Protein AF-A0A060BTM2-F1 (afdb_monomer_lite)

Foldseek 3Di:
DDDDVPDDDDDPVPDPDDFDDDFQDDDPVRVVVCVLQRQLAFPDKDKDWDQDPVQQKIKIKIFTDTDRPDPPGDNWHKDWAQPQQVVFWPDDFDPGWDQDPRGITTIDTGRMTMGIGHHPDDDPDDDDDDPVCVVVVVVVVVVDPPVPDDPDDPPD

Structure (mmCIF, N/CA/C/O backbone):
data_AF-A0A060BTM2-F1
#
_entry.id   AF-A0A060BTM2-F1
#
loop_
_atom_site.group_PDB
_atom_site.id
_atom_site.type_symbol
_atom_site.label_atom_id
_atom_site.label_alt_id
_atom_site.label_comp_id
_atom_site.label_asym_id
_atom_site.label_entity_id
_atom_site.label_seq_id
_atom_site.pdbx_PDB_ins_code
_atom_site.Cartn_x
_atom_site.Cartn_y
_atom_site.Cartn_z
_atom_site.occupancy
_atom_site.B_iso_or_equiv
_atom_site.auth_seq_id
_atom_site.auth_comp_id
_atom_site.auth_asym_id
_atom_site.auth_atom_id
_atom_site.pdbx_PDB_model_num
ATOM 1 N N . ARG A 1 1 ? -5.137 -4.326 39.951 1.00 57.03 1 ARG A N 1
ATOM 2 C CA . ARG A 1 1 ? -3.688 -4.031 40.062 1.00 57.03 1 ARG A CA 1
ATOM 3 C C . ARG A 1 1 ? -3.546 -2.652 39.459 1.00 57.03 1 ARG A C 1
ATOM 5 O O . ARG A 1 1 ? -3.751 -2.551 38.2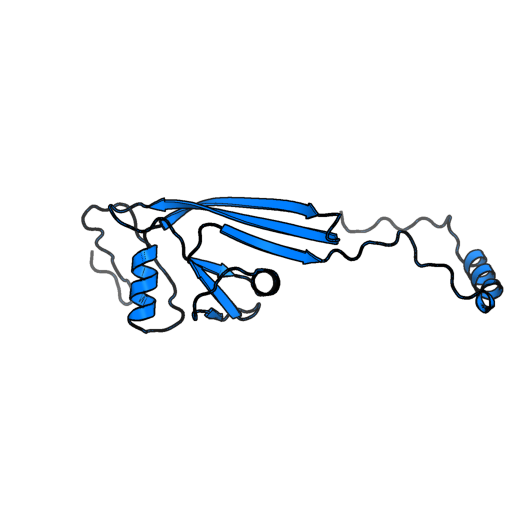60 1.00 57.03 1 ARG A O 1
ATOM 12 N N . ASP A 1 2 ? -3.323 -1.627 40.270 1.00 64.19 2 ASP A N 1
ATOM 13 C CA . ASP A 1 2 ? -3.172 -0.269 39.747 1.00 64.19 2 ASP A CA 1
ATOM 14 C C . ASP A 1 2 ? -1.761 -0.142 39.180 1.00 64.19 2 ASP A C 1
ATOM 16 O O . ASP A 1 2 ? -0.791 -0.497 39.857 1.00 64.19 2 ASP A O 1
ATOM 20 N N . GLY A 1 3 ? -1.671 0.250 37.911 1.00 62.03 3 GLY A N 1
ATOM 21 C CA . GLY A 1 3 ? -0.400 0.428 37.224 1.00 62.03 3 GLY A CA 1
ATOM 22 C C . GLY A 1 3 ? 0.400 1.590 37.817 1.00 62.03 3 GLY A C 1
ATOM 23 O O . GLY A 1 3 ? -0.165 2.545 38.353 1.00 62.03 3 GLY A O 1
ATOM 24 N N . GLY A 1 4 ? 1.724 1.499 37.747 1.00 73.12 4 GLY A N 1
ATOM 25 C CA . GLY A 1 4 ? 2.636 2.575 38.121 1.00 73.12 4 GLY A CA 1
ATOM 26 C C . GLY A 1 4 ? 2.450 3.847 37.274 1.00 73.12 4 GLY A C 1
ATOM 27 O O . GLY A 1 4 ? 1.692 3.869 36.305 1.00 73.12 4 GLY A O 1
ATOM 28 N N . PRO A 1 5 ? 3.141 4.947 37.612 1.00 72.56 5 PRO A N 1
ATOM 29 C CA . PRO A 1 5 ? 3.048 6.190 36.850 1.00 72.56 5 PRO A CA 1
ATOM 30 C C . PRO A 1 5 ? 3.456 5.976 35.383 1.00 72.56 5 PRO A C 1
ATOM 32 O O . PRO A 1 5 ? 4.581 5.573 35.100 1.00 72.56 5 PRO A O 1
ATOM 35 N N . GLY A 1 6 ? 2.533 6.270 34.462 1.00 81.00 6 GLY A N 1
ATOM 36 C CA . GLY A 1 6 ? 2.697 6.045 33.019 1.00 81.00 6 GLY A CA 1
ATOM 37 C C . GLY A 1 6 ? 2.191 4.687 32.521 1.00 81.00 6 GLY A C 1
ATOM 38 O O . GLY A 1 6 ? 2.233 4.435 31.319 1.00 81.00 6 GLY A O 1
ATOM 39 N N . GLU A 1 7 ? 1.691 3.825 33.407 1.00 86.50 7 GLU A N 1
ATOM 40 C CA . GLU A 1 7 ? 1.037 2.577 33.025 1.00 86.50 7 GLU A CA 1
ATOM 41 C C . GLU A 1 7 ? -0.463 2.804 32.821 1.00 86.50 7 GLU A C 1
ATOM 43 O O . GLU A 1 7 ? -1.165 3.338 33.681 1.00 86.50 7 GLU A O 1
ATOM 48 N N . HIS A 1 8 ? -0.961 2.358 31.671 1.00 82.50 8 HIS A N 1
ATOM 49 C CA . HIS A 1 8 ? -2.386 2.299 31.379 1.00 82.50 8 HIS A CA 1
ATOM 50 C C . HIS A 1 8 ? -2.826 0.838 31.427 1.00 82.50 8 HIS A C 1
ATOM 52 O O . HIS A 1 8 ? -2.261 -0.006 30.733 1.00 82.50 8 HIS A O 1
ATOM 58 N N . LEU A 1 9 ? -3.827 0.542 32.257 1.00 86.38 9 LEU A N 1
ATOM 59 C CA . LEU A 1 9 ? -4.434 -0.781 32.340 1.00 86.38 9 LEU A CA 1
ATOM 60 C C . LEU A 1 9 ? -5.758 -0.763 31.574 1.00 86.38 9 LEU A C 1
ATOM 62 O O . LEU A 1 9 ? -6.641 0.030 31.895 1.00 86.38 9 LEU A O 1
ATOM 66 N N . ALA A 1 10 ? -5.885 -1.625 30.568 1.00 86.25 10 ALA A N 1
ATOM 67 C CA . ALA A 1 10 ? -7.149 -1.858 29.882 1.00 86.25 10 ALA A CA 1
ATOM 68 C C . ALA A 1 10 ? -7.881 -3.013 30.577 1.00 86.25 10 ALA A C 1
ATOM 70 O O . ALA A 1 10 ? -7.385 -4.140 30.596 1.00 86.25 10 ALA A O 1
ATOM 71 N N . ASP A 1 11 ? -9.041 -2.727 31.166 1.00 89.50 11 ASP A N 1
ATOM 72 C CA . ASP A 1 11 ? -9.981 -3.770 31.572 1.00 89.50 11 ASP A CA 1
ATOM 73 C C . ASP A 1 11 ? -10.769 -4.206 30.335 1.00 89.50 11 ASP A C 1
ATOM 75 O O . ASP A 1 11 ? -11.521 -3.418 29.765 1.00 89.50 11 ASP A O 1
ATOM 79 N N . LEU A 1 12 ? -10.551 -5.446 29.897 1.00 89.50 12 LEU A N 1
ATOM 80 C CA . LEU A 1 12 ? -11.177 -5.988 28.692 1.00 89.50 12 LEU A CA 1
ATOM 81 C C . LEU A 1 12 ? -12.606 -6.491 28.944 1.00 89.50 12 LEU A C 1
ATOM 83 O O . LEU A 1 12 ? -13.259 -6.942 28.012 1.00 89.50 12 LEU A O 1
ATOM 87 N N . GLY A 1 13 ? -13.109 -6.461 30.186 1.00 88.56 13 GLY A N 1
ATOM 88 C CA . GLY A 1 13 ? -14.509 -6.792 30.478 1.00 88.56 13 GLY A CA 1
ATOM 89 C C . GLY A 1 13 ? -14.934 -8.215 30.086 1.00 88.56 13 GLY A C 1
ATOM 90 O O . GLY A 1 13 ? -16.124 -8.476 29.935 1.00 88.56 13 GLY A O 1
ATOM 91 N N . GLY A 1 14 ? -13.976 -9.133 29.920 1.00 88.31 14 GLY A N 1
ATOM 92 C CA . GLY A 1 14 ? -14.206 -10.502 29.446 1.00 88.31 14 GLY A CA 1
ATOM 93 C C . GLY A 1 14 ? -13.896 -10.736 27.964 1.00 88.31 14 GLY A C 1
ATOM 94 O O . GLY A 1 14 ? -13.880 -11.895 27.557 1.00 88.31 14 GLY A O 1
ATOM 95 N N . ALA A 1 15 ? -13.604 -9.689 27.186 1.00 88.88 15 ALA A N 1
ATOM 96 C CA . ALA A 1 15 ? -13.034 -9.826 25.849 1.00 88.88 15 ALA A CA 1
ATOM 97 C C . ALA A 1 15 ? -11.579 -10.323 25.915 1.00 88.88 15 ALA A C 1
ATOM 99 O O . ALA A 1 15 ? -10.871 -10.134 26.910 1.00 88.88 15 ALA A O 1
ATOM 100 N N . ASP A 1 16 ? -11.131 -10.951 24.835 1.00 91.88 16 ASP A N 1
ATOM 101 C CA . ASP A 1 16 ? -9.795 -11.528 24.674 1.00 91.88 16 ASP A CA 1
ATOM 102 C C . ASP A 1 16 ? -8.937 -10.791 23.634 1.00 91.88 16 ASP A C 1
ATOM 104 O O . ASP A 1 16 ? -7.823 -11.218 23.325 1.00 91.88 16 ASP A O 1
ATOM 108 N N . HIS A 1 17 ? -9.418 -9.653 23.134 1.00 91.81 17 HIS A N 1
ATOM 109 C CA . HIS A 1 17 ? -8.769 -8.882 22.085 1.00 91.81 17 HIS A CA 1
ATOM 110 C C . HIS A 1 17 ? -8.683 -7.386 22.431 1.00 91.81 17 HIS A C 1
ATOM 112 O O . HIS A 1 17 ? -9.440 -6.843 23.234 1.00 91.81 17 HIS A O 1
ATOM 118 N N . LEU A 1 18 ? -7.707 -6.711 21.821 1.00 92.69 18 LEU A N 1
ATOM 119 C CA . LEU A 1 18 ? -7.458 -5.276 21.947 1.00 92.69 18 LEU A CA 1
ATOM 120 C C . LEU A 1 18 ? -6.812 -4.785 20.652 1.00 92.69 18 LEU A C 1
ATOM 122 O O . LEU A 1 18 ? -5.896 -5.426 20.137 1.00 92.69 18 LEU A O 1
ATOM 126 N N . SER A 1 19 ? -7.225 -3.609 20.186 1.00 94.44 19 SER A N 1
ATOM 127 C CA . SER A 1 19 ? -6.608 -2.928 19.048 1.00 94.44 19 SER A CA 1
ATOM 128 C C . SER A 1 19 ? -6.038 -1.580 19.473 1.00 94.44 19 SER A C 1
ATOM 130 O O . SER A 1 19 ? -6.638 -0.856 20.266 1.00 94.44 19 SER A O 1
ATOM 132 N N . VAL A 1 20 ? -4.867 -1.233 18.938 1.00 95.19 20 VAL A N 1
ATOM 133 C CA . VAL A 1 20 ? -4.184 0.038 19.212 1.00 95.19 20 VAL A CA 1
ATOM 134 C C . VAL A 1 20 ? -3.779 0.671 17.890 1.00 95.19 20 VAL A C 1
ATOM 136 O O . VAL A 1 20 ? -3.210 0.006 17.026 1.00 95.19 20 VAL A O 1
ATOM 139 N N . ALA A 1 21 ? -4.032 1.970 17.748 1.00 96.69 21 ALA A N 1
ATOM 140 C CA . ALA A 1 21 ? -3.655 2.737 16.573 1.00 96.69 21 ALA A CA 1
ATOM 141 C C . ALA A 1 21 ? -2.936 4.031 16.958 1.00 96.69 21 ALA A C 1
ATOM 143 O O . ALA A 1 21 ? -3.280 4.695 17.935 1.00 96.69 21 ALA A O 1
ATOM 144 N N . VAL A 1 22 ? -1.953 4.414 16.145 1.00 96.62 22 VAL A N 1
ATOM 145 C CA . VAL A 1 22 ? -1.385 5.763 16.175 1.00 96.62 22 VAL A CA 1
ATOM 146 C C . VAL A 1 22 ? -2.280 6.638 15.312 1.00 96.62 22 VAL A C 1
ATOM 148 O O . VAL A 1 22 ? -2.425 6.360 14.124 1.00 96.62 22 VAL A O 1
ATOM 151 N N . LEU A 1 23 ? -2.879 7.685 15.871 1.00 97.75 23 LEU A N 1
ATOM 152 C CA . LEU A 1 23 ? -3.731 8.583 15.093 1.00 97.75 23 LEU A CA 1
ATOM 153 C C . LEU A 1 23 ? -2.888 9.672 14.397 1.00 97.75 23 LEU A C 1
ATOM 155 O O . LEU A 1 23 ? -1.956 10.203 15.006 1.00 97.75 23 LEU A O 1
ATOM 159 N N . PRO A 1 24 ? -3.176 10.004 13.124 1.00 96.38 24 PRO A N 1
ATOM 160 C CA . PRO A 1 24 ? -2.456 11.042 12.376 1.00 96.38 24 PRO A CA 1
ATOM 161 C C . PRO A 1 24 ? -2.793 12.473 12.832 1.00 96.38 24 PRO A C 1
ATOM 163 O O . PRO A 1 24 ? -2.021 13.395 12.570 1.00 96.38 24 PRO A O 1
ATOM 166 N N . ASP A 1 25 ? -3.922 12.654 13.517 1.00 96.25 25 ASP A N 1
ATOM 167 C CA . ASP A 1 25 ? -4.349 13.887 14.178 1.00 96.25 25 ASP A CA 1
ATOM 168 C C . ASP A 1 25 ? -5.216 13.555 15.408 1.00 96.25 25 ASP A C 1
ATOM 170 O O . ASP A 1 25 ? -5.408 12.387 15.747 1.00 96.25 25 ASP A O 1
ATOM 174 N N . ASN A 1 26 ? -5.699 14.582 16.107 1.00 96.81 26 ASN A N 1
ATOM 175 C CA . ASN A 1 26 ? -6.498 14.462 17.328 1.00 96.81 26 ASN A CA 1
ATOM 176 C C . ASN A 1 26 ? -7.984 14.810 17.122 1.00 96.81 26 ASN A C 1
ATOM 178 O O . ASN A 1 26 ? -8.635 15.255 18.066 1.00 96.81 26 ASN A O 1
ATOM 182 N N . THR A 1 27 ? -8.513 14.676 15.902 1.00 98.12 27 THR A N 1
ATOM 183 C CA . THR A 1 27 ? -9.917 15.004 15.617 1.00 98.12 27 THR A CA 1
ATOM 184 C C . THR A 1 27 ? -10.858 13.844 15.946 1.00 98.12 27 THR A C 1
ATOM 186 O O . THR A 1 27 ? -10.519 12.675 15.750 1.00 98.12 27 THR A O 1
ATOM 189 N N . ASP A 1 28 ? -12.084 14.164 16.372 1.00 98.00 28 ASP A N 1
ATOM 190 C CA . ASP A 1 28 ? -13.122 13.158 16.649 1.00 98.00 28 ASP A CA 1
ATOM 191 C C . ASP A 1 28 ? -13.471 12.331 15.404 1.00 98.00 28 ASP A C 1
ATOM 193 O O . ASP A 1 28 ? -13.766 11.145 15.507 1.00 98.00 28 ASP A O 1
ATOM 197 N N . ALA A 1 29 ? -13.393 12.939 14.214 1.00 97.38 29 ALA A N 1
ATOM 198 C CA . ALA A 1 29 ? -13.625 12.250 12.948 1.00 97.38 29 ALA A CA 1
ATOM 199 C C . ALA A 1 29 ? -12.564 11.170 12.679 1.00 97.38 29 ALA A C 1
ATOM 201 O O . ALA A 1 29 ? -12.903 10.065 12.258 1.00 97.38 29 ALA A O 1
ATOM 202 N N . THR A 1 30 ? -11.290 11.467 12.955 1.00 98.00 30 THR A N 1
ATOM 203 C CA . THR A 1 30 ? -10.203 10.486 12.856 1.00 98.00 30 THR A CA 1
ATOM 204 C C . THR A 1 30 ? -10.380 9.379 13.885 1.00 98.00 30 THR A C 1
ATOM 206 O O . THR A 1 30 ? -10.279 8.209 13.529 1.00 98.00 30 THR A O 1
ATOM 209 N N . LEU A 1 31 ? -10.698 9.715 15.138 1.00 97.88 31 LEU A N 1
ATOM 210 C CA . LEU A 1 31 ? -10.956 8.703 16.162 1.00 97.88 31 LEU A CA 1
ATOM 211 C C . LEU A 1 31 ? -12.112 7.779 15.755 1.00 97.88 31 LEU A C 1
ATOM 213 O O . LEU A 1 31 ? -11.940 6.566 15.775 1.00 97.88 31 LEU A O 1
ATOM 217 N N . ALA A 1 32 ? -13.242 8.339 15.314 1.00 96.75 32 ALA A N 1
ATOM 218 C CA . ALA A 1 32 ? -14.407 7.571 14.883 1.00 96.75 32 ALA A CA 1
ATOM 219 C C . ALA A 1 32 ? -14.085 6.621 13.719 1.00 96.75 32 ALA A C 1
ATOM 221 O O . ALA A 1 32 ? -14.456 5.451 13.778 1.00 96.75 32 ALA A O 1
ATOM 222 N N . LEU A 1 33 ? -13.340 7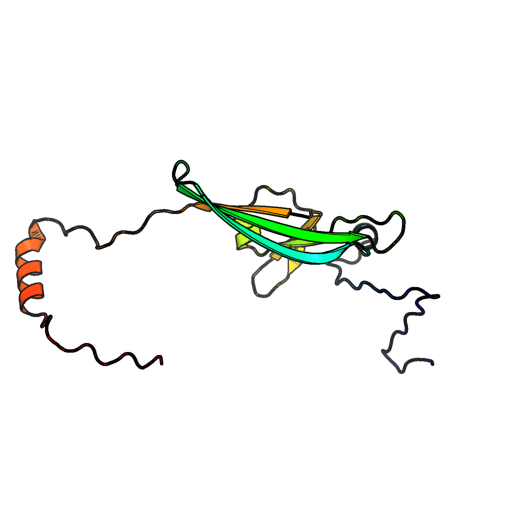.090 12.708 1.00 96.56 33 LEU A N 1
ATOM 223 C CA . LEU A 1 33 ? -12.899 6.250 11.590 1.00 96.56 33 LEU A CA 1
ATOM 224 C C . LEU A 1 33 ? -12.027 5.081 12.071 1.00 96.56 33 LEU A C 1
ATOM 226 O O . LEU A 1 33 ? -12.211 3.945 11.648 1.00 96.56 33 LEU A O 1
ATOM 230 N N . PHE A 1 34 ? -11.064 5.339 12.958 1.00 97.50 34 PHE A N 1
ATOM 231 C CA . PHE A 1 34 ? -10.209 4.274 13.484 1.00 97.50 34 PHE A CA 1
ATOM 232 C C . PHE A 1 34 ? -10.977 3.303 14.380 1.00 97.50 34 PHE A C 1
ATOM 234 O O . PHE A 1 34 ? -10.690 2.112 14.334 1.00 97.50 34 PHE A O 1
ATOM 241 N N . THR A 1 35 ? -11.958 3.775 15.152 1.00 95.88 35 THR A N 1
ATOM 242 C CA . THR A 1 35 ? -12.845 2.918 15.949 1.00 95.88 35 THR A CA 1
ATOM 243 C C . THR A 1 35 ? -13.705 2.015 15.064 1.00 95.88 35 THR A C 1
ATOM 245 O O . THR A 1 35 ? -13.807 0.828 15.358 1.00 95.88 35 THR A O 1
ATOM 248 N N . GLU A 1 36 ? -14.262 2.531 13.963 1.00 95.62 36 GLU A N 1
ATOM 249 C CA . GLU A 1 36 ? -15.053 1.745 12.998 1.00 95.62 36 GLU A CA 1
ATOM 250 C C . GLU A 1 36 ? -14.271 0.542 12.448 1.00 95.62 36 GLU A C 1
ATOM 252 O O . GLU A 1 36 ? -14.817 -0.553 12.311 1.00 95.62 36 GLU A O 1
ATOM 257 N N . HIS A 1 37 ? -12.979 0.737 12.176 1.00 96.88 37 HIS A N 1
ATOM 258 C CA . HIS A 1 37 ? -12.092 -0.273 11.595 1.00 96.88 37 HIS A CA 1
ATOM 259 C C . HIS A 1 37 ? -11.212 -1.002 12.628 1.00 96.88 37 HIS A C 1
ATOM 261 O O . HIS A 1 37 ? -10.366 -1.813 12.247 1.00 96.88 37 HIS A O 1
ATOM 267 N N . ALA A 1 38 ? -11.370 -0.728 13.929 1.00 96.50 38 ALA A N 1
ATOM 268 C CA . ALA A 1 38 ? -10.460 -1.213 14.972 1.00 96.50 38 ALA A CA 1
ATOM 269 C C . ALA A 1 38 ? -10.456 -2.740 15.100 1.00 96.50 38 ALA A C 1
ATOM 271 O O . ALA A 1 38 ? -9.433 -3.326 15.451 1.00 96.50 38 ALA A O 1
ATOM 272 N N . TYR A 1 39 ? -11.581 -3.383 14.806 1.00 96.56 39 TYR A N 1
ATOM 273 C CA . TYR A 1 39 ? -11.780 -4.818 15.004 1.00 96.56 39 TYR A CA 1
ATOM 274 C C . TYR A 1 39 ? -11.662 -5.632 13.707 1.00 96.56 39 TYR A C 1
ATOM 276 O O . TYR A 1 39 ? -11.939 -6.826 13.714 1.00 96.56 39 TYR A O 1
ATOM 284 N N . ALA A 1 40 ? -11.199 -5.014 12.613 1.00 97.50 40 ALA A N 1
ATOM 285 C CA . ALA A 1 40 ? -10.789 -5.708 11.393 1.00 97.50 40 ALA A CA 1
ATOM 286 C C . ALA A 1 40 ? -9.379 -6.302 11.576 1.00 97.50 40 ALA A C 1
ATOM 288 O O . ALA A 1 40 ? -8.379 -5.723 11.136 1.00 97.50 40 ALA A O 1
ATOM 289 N N . HIS A 1 41 ? -9.270 -7.437 12.267 1.00 96.62 41 HIS A N 1
ATOM 290 C CA . HIS A 1 41 ? -7.984 -8.080 12.552 1.00 96.62 41 HIS A CA 1
ATOM 291 C C . HIS A 1 41 ? -7.416 -8.733 11.298 1.00 96.62 41 HIS A C 1
ATOM 293 O O . HIS A 1 41 ? -8.082 -9.523 10.641 1.00 96.62 41 HIS A O 1
ATOM 299 N N . VAL A 1 42 ? -6.174 -8.391 10.949 1.00 97.06 42 VAL A N 1
ATOM 300 C CA . VAL A 1 42 ? -5.487 -8.944 9.774 1.00 97.06 42 VAL A CA 1
ATOM 301 C C . VAL A 1 42 ? -4.981 -10.348 10.080 1.00 97.06 42 VAL A C 1
ATOM 303 O O . VAL A 1 42 ? -4.063 -10.517 10.878 1.00 97.06 42 VAL A O 1
ATOM 306 N N . GLU A 1 43 ? -5.523 -11.340 9.384 1.00 97.06 43 GLU A N 1
ATOM 307 C CA . GLU A 1 43 ? -5.104 -12.739 9.485 1.00 97.06 43 GLU A CA 1
ATOM 308 C C . GLU A 1 43 ? -3.950 -13.055 8.532 1.00 97.06 43 GLU A C 1
ATOM 310 O O . GLU A 1 43 ? -3.018 -13.792 8.862 1.00 97.06 43 GLU A O 1
ATOM 315 N N . SER A 1 44 ? -4.010 -12.519 7.309 1.00 98.06 44 SER A N 1
ATOM 316 C CA . SER A 1 44 ? -3.031 -12.833 6.275 1.00 98.06 44 SER A CA 1
ATOM 317 C C . SER A 1 44 ? -2.879 -11.704 5.261 1.00 98.06 44 SER A C 1
ATOM 319 O O . SER A 1 44 ? -3.759 -10.866 5.064 1.00 98.06 44 SER A O 1
ATOM 321 N N . THR A 1 45 ? -1.722 -11.667 4.603 1.00 98.06 45 THR A N 1
ATOM 322 C CA . THR A 1 45 ? -1.460 -10.739 3.503 1.00 98.06 45 THR A CA 1
ATOM 323 C C . THR A 1 45 ? -0.869 -11.496 2.328 1.00 98.06 45 THR A C 1
ATOM 325 O O . THR A 1 45 ? -0.086 -12.435 2.495 1.00 98.06 45 THR A O 1
ATOM 328 N N . ARG A 1 46 ? -1.259 -11.108 1.115 1.00 98.38 46 ARG A N 1
ATOM 329 C CA . ARG A 1 46 ? -0.796 -11.733 -0.124 1.00 98.38 46 ARG A CA 1
ATOM 330 C C . ARG A 1 46 ? -0.454 -10.662 -1.143 1.00 98.38 46 ARG A C 1
ATOM 332 O O . ARG A 1 46 ? -1.147 -9.657 -1.271 1.00 98.38 46 ARG A O 1
ATOM 339 N N . VAL A 1 47 ? 0.612 -10.905 -1.895 1.00 98.38 47 VAL A N 1
ATOM 340 C CA . VAL A 1 47 ? 1.002 -10.071 -3.032 1.00 98.38 47 VAL A CA 1
ATOM 341 C C . VAL A 1 47 ? 1.028 -10.950 -4.266 1.00 98.38 47 VAL A C 1
ATOM 343 O O . VAL A 1 47 ? 1.684 -11.992 -4.283 1.00 98.38 47 VAL A O 1
ATOM 346 N N . ARG A 1 48 ? 0.306 -10.534 -5.301 1.00 98.19 48 ARG A N 1
ATOM 347 C CA . ARG A 1 48 ? 0.292 -11.190 -6.609 1.00 98.19 48 ARG A CA 1
ATOM 348 C C . ARG A 1 48 ? 0.724 -10.182 -7.650 1.00 98.19 48 ARG A C 1
ATOM 350 O O . ARG A 1 48 ? 0.372 -9.011 -7.553 1.00 98.19 48 ARG A O 1
ATOM 357 N N . TRP A 1 49 ? 1.467 -10.628 -8.648 1.00 98.31 49 TRP A N 1
ATOM 358 C CA . TRP A 1 49 ? 1.875 -9.759 -9.737 1.00 98.31 49 TRP A CA 1
ATOM 359 C C . TRP A 1 49 ? 1.744 -10.468 -11.074 1.00 98.31 49 TRP A C 1
ATOM 361 O O . TRP A 1 49 ? 1.798 -11.695 -11.152 1.00 98.31 49 TRP A O 1
ATOM 371 N N . LEU A 1 50 ? 1.568 -9.670 -12.118 1.00 98.25 50 LEU A N 1
ATOM 372 C CA . LEU A 1 50 ? 1.630 -10.112 -13.500 1.00 98.25 50 LEU A CA 1
ATOM 373 C C . LEU A 1 50 ? 2.299 -9.033 -14.345 1.00 98.25 50 LEU A C 1
ATOM 375 O O . LEU A 1 50 ? 2.213 -7.843 -14.036 1.00 98.25 50 LEU A O 1
ATOM 379 N N . TYR A 1 51 ? 2.968 -9.461 -15.407 1.00 98.19 51 TYR A N 1
ATOM 380 C CA . TYR A 1 51 ? 3.432 -8.568 -16.457 1.00 98.19 51 TYR A CA 1
ATOM 381 C C . TYR A 1 51 ? 2.373 -8.528 -17.562 1.00 98.19 51 TYR A C 1
ATOM 383 O O . TYR A 1 51 ? 2.075 -9.557 -18.168 1.00 98.19 51 TYR A O 1
ATOM 391 N N . ASP A 1 52 ? 1.789 -7.354 -17.789 1.00 97.31 52 ASP A N 1
ATOM 392 C CA . ASP A 1 52 ? 0.905 -7.087 -18.917 1.00 97.31 52 ASP A CA 1
ATOM 393 C C . ASP A 1 52 ? 1.769 -6.609 -20.085 1.00 97.31 52 ASP A C 1
ATOM 395 O O . ASP A 1 52 ? 2.151 -5.440 -20.171 1.00 97.31 52 ASP A O 1
ATOM 399 N N . GLU A 1 53 ? 2.120 -7.541 -20.967 1.00 96.06 53 GLU A N 1
ATOM 400 C CA . GLU A 1 53 ? 2.967 -7.259 -22.125 1.00 96.06 53 GLU A CA 1
ATOM 401 C C . GLU A 1 53 ? 2.309 -6.287 -23.110 1.00 96.06 53 GLU A C 1
ATOM 403 O O . GLU A 1 53 ? 2.999 -5.461 -23.705 1.00 96.06 53 GLU A O 1
ATOM 408 N N . ALA A 1 54 ? 0.979 -6.326 -23.247 1.00 96.62 54 ALA A N 1
ATOM 409 C CA . ALA A 1 54 ? 0.257 -5.453 -24.167 1.00 96.62 54 ALA A CA 1
ATOM 410 C C . ALA A 1 54 ? 0.276 -3.991 -23.698 1.00 96.62 54 ALA A C 1
ATOM 412 O O . ALA A 1 54 ? 0.261 -3.079 -24.524 1.00 96.62 54 ALA A O 1
ATOM 413 N N . GLN A 1 55 ? 0.297 -3.767 -22.383 1.00 96.44 55 GLN A N 1
ATOM 414 C CA . GLN A 1 55 ? 0.402 -2.438 -21.775 1.00 96.44 55 GLN A CA 1
ATOM 415 C C . GLN A 1 55 ? 1.843 -2.052 -21.399 1.00 96.44 55 GLN A C 1
ATOM 417 O O . GLN A 1 55 ? 2.105 -0.889 -21.098 1.00 96.44 55 GLN A O 1
ATOM 422 N N . GLY A 1 56 ? 2.789 -2.996 -21.431 1.00 97.38 56 GLY A N 1
ATOM 423 C CA . GLY A 1 56 ? 4.173 -2.768 -21.020 1.00 97.38 56 GLY A CA 1
ATOM 424 C C . GLY A 1 56 ? 4.282 -2.385 -19.544 1.00 97.38 56 GLY A C 1
ATOM 425 O O . GLY A 1 56 ? 5.034 -1.477 -19.193 1.00 97.38 56 GLY A O 1
ATOM 426 N N . GLU A 1 57 ? 3.522 -3.035 -18.662 1.00 98.19 57 GLU A N 1
ATOM 427 C CA . GLU A 1 57 ? 3.489 -2.711 -17.232 1.00 98.19 57 GLU A CA 1
ATOM 428 C C . GLU A 1 57 ? 3.456 -3.953 -16.342 1.00 98.19 57 GLU A C 1
ATOM 430 O O . GLU A 1 57 ? 2.969 -5.017 -16.715 1.00 98.19 57 GLU A O 1
ATOM 435 N N . VAL A 1 58 ? 3.967 -3.807 -15.124 1.00 98.44 58 VAL A N 1
ATOM 436 C CA . VAL A 1 58 ? 3.804 -4.790 -14.057 1.00 98.44 58 VAL A CA 1
ATOM 437 C C . VAL A 1 58 ? 2.636 -4.347 -13.188 1.00 98.44 58 VAL A C 1
ATOM 439 O O . VAL A 1 58 ? 2.670 -3.265 -12.596 1.00 98.44 58 VAL A O 1
ATOM 442 N N . ARG A 1 59 ? 1.612 -5.195 -13.095 1.00 98.44 59 ARG A N 1
ATOM 443 C CA . ARG A 1 59 ? 0.484 -5.007 -12.182 1.00 98.44 59 ARG A CA 1
ATOM 444 C C . ARG A 1 59 ? 0.743 -5.794 -10.915 1.00 98.44 59 ARG A C 1
ATOM 446 O O . ARG A 1 59 ? 1.002 -6.994 -10.991 1.00 98.44 59 ARG A O 1
ATOM 453 N N . VAL A 1 60 ? 0.669 -5.136 -9.764 1.00 98.62 60 VAL A N 1
ATOM 454 C CA . VAL A 1 60 ? 0.858 -5.769 -8.455 1.00 98.62 60 VAL A CA 1
ATOM 455 C C . VAL A 1 60 ? -0.388 -5.550 -7.615 1.00 98.62 60 VAL A C 1
ATOM 457 O O . VAL A 1 60 ? -0.756 -4.417 -7.320 1.00 98.62 60 VAL A O 1
ATOM 460 N N . ARG A 1 61 ? -1.033 -6.641 -7.214 1.00 98.50 61 ARG A N 1
ATOM 461 C CA . ARG A 1 61 ? -2.201 -6.650 -6.342 1.00 98.50 61 ARG A CA 1
ATOM 462 C C . ARG A 1 61 ? -1.773 -7.033 -4.930 1.00 98.50 61 ARG A C 1
ATOM 464 O O . ARG A 1 61 ? -1.204 -8.104 -4.721 1.00 98.50 61 ARG A O 1
ATOM 471 N N . TYR A 1 62 ? -2.061 -6.151 -3.984 1.00 98.62 62 TYR A N 1
ATOM 472 C CA . TYR A 1 62 ? -1.843 -6.346 -2.556 1.00 98.62 62 TYR A CA 1
ATOM 473 C C . TYR A 1 62 ? -3.191 -6.659 -1.923 1.00 98.62 62 TYR A C 1
ATOM 475 O O . TYR A 1 62 ? -4.139 -5.895 -2.097 1.00 98.62 62 TYR A O 1
ATOM 483 N N . GLU A 1 63 ? -3.286 -7.781 -1.224 1.00 98.44 63 GLU A N 1
ATOM 484 C CA . GLU A 1 63 ? -4.526 -8.287 -0.641 1.00 98.44 63 GLU A CA 1
ATOM 485 C C . GLU A 1 63 ? -4.317 -8.571 0.842 1.00 98.44 63 GLU A C 1
ATOM 487 O O . GLU A 1 63 ? -3.274 -9.088 1.249 1.00 98.44 63 GLU A O 1
ATOM 492 N N . VAL A 1 64 ? -5.322 -8.221 1.634 1.00 98.25 64 VAL A N 1
ATOM 493 C CA . VAL A 1 64 ? -5.359 -8.398 3.079 1.00 98.25 64 VAL A CA 1
ATOM 494 C C . VAL A 1 64 ? -6.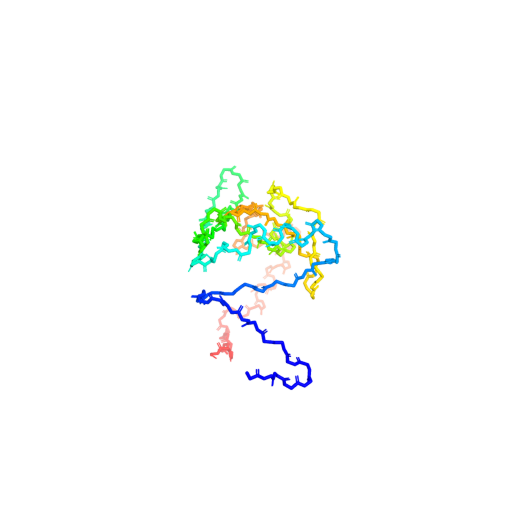603 -9.213 3.414 1.00 98.25 64 VAL A C 1
ATOM 496 O O . VAL A 1 64 ? -7.728 -8.854 3.052 1.00 98.25 64 VAL A O 1
ATOM 499 N N . GLU A 1 65 ? -6.379 -10.342 4.072 1.00 98.06 65 GLU A N 1
ATOM 500 C CA . GLU A 1 65 ? -7.425 -11.162 4.665 1.00 98.06 65 GLU A CA 1
ATOM 501 C C . GLU A 1 65 ? -7.598 -10.715 6.119 1.00 98.06 65 GLU A C 1
ATOM 503 O O . GLU A 1 65 ? -6.632 -10.675 6.880 1.00 98.06 65 GLU A O 1
ATOM 508 N N . THR A 1 66 ? -8.817 -10.316 6.463 1.00 97.44 66 THR A N 1
ATOM 509 C CA . THR A 1 66 ? -9.226 -9.847 7.784 1.00 97.44 66 THR A CA 1
ATOM 510 C C . THR A 1 66 ? -10.448 -10.604 8.290 1.00 97.44 66 THR A C 1
ATOM 512 O O . THR A 1 66 ? -11.320 -10.982 7.495 1.00 97.44 66 THR A O 1
ATOM 515 N N . GLU A 1 67 ? -10.515 -10.729 9.612 1.00 95.19 67 GLU A N 1
ATOM 516 C CA . GLU A 1 67 ? -11.650 -11.203 10.402 1.00 95.19 67 GLU A CA 1
ATOM 517 C C . GLU A 1 67 ? -12.206 -10.037 11.236 1.00 95.19 67 GLU A C 1
ATOM 519 O O . GLU A 1 67 ? -11.441 -9.250 11.800 1.00 95.19 67 GLU A O 1
ATOM 524 N N . ALA A 1 68 ? -13.533 -9.900 11.297 1.00 95.88 68 ALA A N 1
ATOM 525 C CA . ALA A 1 68 ? -14.188 -8.984 12.227 1.00 95.88 68 ALA A CA 1
ATOM 526 C C . ALA A 1 68 ? -14.378 -9.701 13.570 1.00 95.88 68 ALA A C 1
ATOM 528 O O . ALA A 1 68 ? -15.144 -10.659 13.645 1.00 95.88 68 ALA A O 1
ATOM 529 N N . VAL A 1 69 ? -13.678 -9.246 14.611 1.00 94.06 69 VAL A N 1
ATOM 530 C CA . VAL A 1 69 ? -13.643 -9.936 15.921 1.00 94.06 69 VAL A CA 1
ATOM 531 C C . VAL A 1 69 ? -14.739 -9.493 16.898 1.00 94.06 69 VAL A C 1
ATOM 533 O O . VAL A 1 69 ? -14.853 -10.038 17.990 1.00 94.06 69 VAL A O 1
ATOM 536 N N . GLU A 1 70 ? -15.555 -8.518 16.499 1.00 90.94 70 GLU A N 1
ATOM 537 C CA . GLU A 1 70 ? -16.693 -7.995 17.259 1.00 90.94 70 GLU A CA 1
ATOM 538 C C . GLU A 1 70 ? -17.958 -8.025 16.395 1.00 90.94 70 GLU A C 1
ATOM 540 O O . GLU A 1 70 ? -17.920 -7.735 15.192 1.00 90.94 70 GLU A O 1
ATOM 545 N N . ASP A 1 71 ? -19.099 -8.333 17.013 1.00 86.44 71 ASP A N 1
ATOM 546 C CA . ASP A 1 71 ? -20.381 -8.392 16.313 1.00 86.44 71 ASP A CA 1
ATOM 547 C C . ASP A 1 71 ? -20.766 -7.010 15.759 1.00 86.44 71 ASP A C 1
ATOM 549 O O . ASP A 1 71 ? -20.922 -6.029 16.487 1.00 86.44 71 ASP A O 1
ATOM 553 N N . GLY A 1 72 ? -20.957 -6.937 14.440 1.00 84.62 72 GLY A N 1
ATOM 554 C CA . GLY A 1 72 ? -21.309 -5.695 13.746 1.00 84.62 72 GLY A CA 1
ATOM 555 C C . GLY A 1 72 ? -20.130 -4.759 13.466 1.00 84.62 72 GLY A C 1
ATOM 556 O O . GLY A 1 72 ? -20.356 -3.665 12.944 1.00 84.62 72 GLY A O 1
ATOM 557 N N . ALA A 1 73 ? -18.892 -5.168 13.764 1.00 89.44 73 ALA A N 1
ATOM 558 C CA . ALA A 1 73 ? -17.708 -4.418 13.366 1.00 89.44 73 ALA A CA 1
ATOM 559 C C . ALA A 1 73 ? -17.426 -4.526 11.859 1.00 89.44 73 ALA A C 1
ATOM 561 O O . ALA A 1 73 ? -17.784 -5.501 11.195 1.00 89.44 73 ALA A O 1
ATOM 562 N N . SER A 1 74 ? -16.747 -3.511 11.321 1.00 93.00 74 SER A N 1
ATOM 563 C CA . SER A 1 74 ? -16.225 -3.554 9.957 1.00 93.00 74 SER A CA 1
ATOM 564 C C . SER A 1 74 ? -15.108 -4.593 9.859 1.00 93.00 74 SER A C 1
ATOM 566 O O . SER A 1 74 ? -14.228 -4.639 10.715 1.00 93.00 74 SER A O 1
ATOM 568 N N . ASP A 1 75 ? -15.103 -5.385 8.788 1.00 95.50 75 ASP A N 1
ATOM 569 C CA . ASP A 1 75 ? -13.985 -6.261 8.429 1.00 95.50 75 ASP A CA 1
ATOM 570 C C . ASP A 1 75 ? -12.973 -5.550 7.512 1.00 95.50 75 ASP A C 1
ATOM 572 O O . ASP A 1 75 ? -11.981 -6.144 7.096 1.00 95.50 75 ASP A O 1
ATOM 576 N N . VAL A 1 76 ? -13.199 -4.283 7.156 1.00 97.69 76 VAL A N 1
ATOM 577 C CA . VAL A 1 76 ? -12.305 -3.522 6.277 1.00 97.69 76 VAL A CA 1
ATOM 578 C C . VAL A 1 76 ? -11.190 -2.893 7.113 1.00 97.69 76 VAL A C 1
ATOM 580 O O . VAL A 1 76 ? -11.493 -2.110 8.008 1.00 97.69 76 VAL A O 1
ATOM 583 N N . PRO A 1 77 ? -9.902 -3.157 6.828 1.00 97.50 77 PRO A N 1
ATOM 584 C CA . PRO A 1 77 ? -8.807 -2.520 7.545 1.00 97.50 77 PRO A CA 1
ATOM 585 C C . PRO A 1 77 ? -8.458 -1.148 6.950 1.00 97.50 77 PRO A C 1
ATOM 587 O O . PRO A 1 77 ? -8.691 -0.870 5.767 1.00 97.50 77 PRO A O 1
ATOM 590 N N . LEU A 1 78 ? -7.796 -0.317 7.759 1.00 98.00 78 LEU A N 1
ATOM 591 C CA . LEU A 1 78 ? -7.083 0.873 7.294 1.00 98.00 78 LEU A CA 1
ATOM 592 C C . LEU A 1 78 ? -5.640 0.507 6.918 1.00 98.00 78 LEU A C 1
ATOM 594 O O . LEU A 1 78 ? -4.884 -0.019 7.732 1.00 98.00 78 LEU A O 1
ATOM 598 N N . LEU A 1 79 ? -5.236 0.816 5.687 1.00 98.31 79 LEU A N 1
ATOM 599 C CA . LEU A 1 79 ? -3.905 0.556 5.143 1.00 98.31 79 LEU A CA 1
ATOM 600 C C . LEU A 1 79 ? -3.164 1.873 4.898 1.00 98.31 79 LEU A C 1
ATOM 602 O O . LEU A 1 79 ? -3.700 2.782 4.267 1.00 98.31 79 LEU A O 1
ATOM 606 N N . ALA A 1 80 ? -1.908 1.9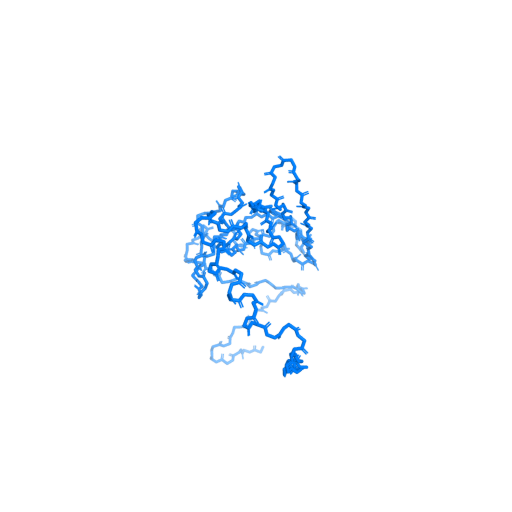66 5.338 1.00 98.06 80 ALA A N 1
ATOM 607 C CA . ALA A 1 80 ? -1.026 3.093 5.035 1.00 98.06 80 ALA A CA 1
ATOM 608 C C . ALA A 1 80 ? -0.085 2.741 3.872 1.00 98.06 80 ALA A C 1
ATOM 610 O O . ALA A 1 80 ? 0.678 1.774 3.941 1.00 98.06 80 ALA A O 1
ATOM 611 N N . LEU A 1 81 ? -0.118 3.523 2.793 1.00 98.25 81 LEU A N 1
ATOM 612 C CA . LEU A 1 81 ? 0.641 3.223 1.578 1.00 98.25 81 LEU A CA 1
ATOM 613 C C . LEU A 1 81 ? 2.003 3.904 1.556 1.00 98.25 81 LEU A C 1
ATOM 615 O O . LEU A 1 81 ? 2.136 5.098 1.799 1.00 98.25 81 LEU A O 1
ATOM 619 N N . MET A 1 82 ? 3.025 3.149 1.153 1.00 98.00 82 MET A N 1
ATOM 620 C CA . MET A 1 82 ? 4.331 3.709 0.817 1.00 98.00 82 MET A CA 1
ATOM 621 C C . MET A 1 82 ? 4.213 4.687 -0.362 1.00 98.00 82 MET A C 1
ATOM 623 O O . MET A 1 82 ? 3.383 4.463 -1.244 1.00 98.00 82 MET A O 1
ATOM 627 N N . PRO A 1 83 ? 5.088 5.705 -0.488 1.00 97.38 83 PRO A N 1
ATOM 628 C CA . PRO A 1 83 ? 4.975 6.672 -1.583 1.00 97.38 83 PRO A CA 1
ATOM 629 C C . PRO A 1 83 ? 5.053 6.049 -2.977 1.00 97.38 83 PRO A C 1
ATOM 631 O O . PRO A 1 83 ? 4.389 6.517 -3.896 1.00 97.38 83 PRO A O 1
ATOM 634 N N . HIS A 1 84 ? 5.816 4.963 -3.146 1.00 96.88 84 HIS A N 1
ATOM 635 C CA . HIS A 1 84 ? 5.844 4.235 -4.415 1.00 96.88 84 HIS A CA 1
ATOM 636 C C . HIS A 1 84 ? 4.558 3.433 -4.665 1.00 96.88 84 HIS A C 1
ATOM 638 O O . HIS A 1 84 ? 4.190 3.269 -5.817 1.00 96.88 84 HIS A O 1
ATOM 644 N N . HIS A 1 85 ? 3.832 2.993 -3.632 1.00 98.06 85 HIS A N 1
ATOM 645 C CA . HIS A 1 85 ? 2.495 2.420 -3.817 1.00 98.06 85 HIS A CA 1
ATOM 646 C C . HIS A 1 85 ? 1.504 3.508 -4.237 1.00 98.06 85 HIS A C 1
ATOM 648 O O . HIS A 1 85 ? 0.859 3.388 -5.273 1.00 98.06 85 HIS A O 1
ATOM 654 N N . ALA A 1 86 ? 1.445 4.600 -3.467 1.00 97.38 86 ALA A N 1
ATOM 655 C CA . ALA A 1 86 ? 0.522 5.710 -3.695 1.00 97.38 86 ALA A CA 1
ATOM 656 C C . ALA A 1 86 ? 0.710 6.368 -5.072 1.00 97.38 86 ALA A C 1
ATOM 658 O O . ALA A 1 86 ? -0.255 6.800 -5.690 1.00 97.38 86 ALA A O 1
ATOM 659 N N . ARG A 1 87 ? 1.949 6.417 -5.578 1.00 97.56 87 ARG A N 1
ATOM 660 C CA . ARG A 1 87 ? 2.264 6.955 -6.909 1.00 97.56 87 ARG A CA 1
ATOM 661 C C . ARG A 1 87 ? 1.655 6.147 -8.058 1.00 97.56 87 ARG A C 1
ATOM 663 O O . ARG A 1 87 ? 1.421 6.716 -9.119 1.00 97.56 87 ARG A O 1
ATOM 670 N N . PHE A 1 88 ? 1.492 4.840 -7.881 1.00 98.25 88 PHE A N 1
ATOM 671 C CA . PHE A 1 88 ? 1.157 3.910 -8.962 1.00 98.25 88 PHE A CA 1
ATOM 672 C C . PHE A 1 88 ? -0.205 3.239 -8.771 1.00 98.25 88 PHE A C 1
ATOM 674 O O . PHE A 1 88 ? -0.487 2.259 -9.451 1.00 98.25 88 PHE A O 1
ATOM 681 N N . THR A 1 89 ? -1.039 3.734 -7.857 1.00 98.19 89 THR A N 1
ATOM 682 C CA . THR A 1 89 ? -2.388 3.216 -7.613 1.00 98.19 89 THR A CA 1
ATOM 683 C C . THR A 1 89 ? -3.436 4.284 -7.898 1.00 98.19 89 THR A C 1
ATOM 685 O O . THR A 1 89 ? -3.211 5.460 -7.625 1.00 98.19 89 THR A O 1
ATOM 688 N N . ASP A 1 90 ? -4.598 3.854 -8.386 1.00 96.44 90 ASP A N 1
ATOM 689 C CA . ASP A 1 90 ? -5.789 4.700 -8.544 1.00 96.44 90 ASP A CA 1
ATOM 690 C C . ASP A 1 90 ? -6.775 4.529 -7.374 1.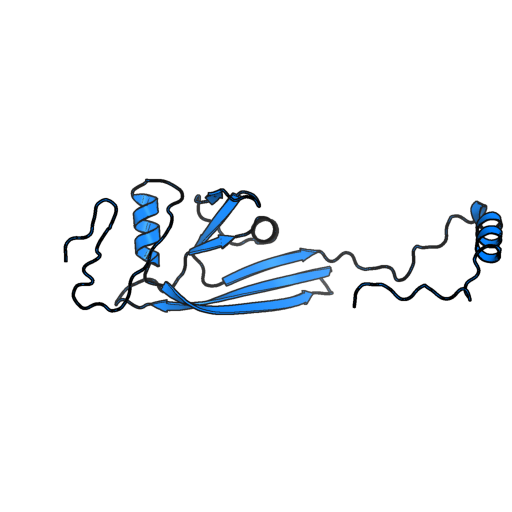00 96.44 90 ASP A C 1
ATOM 692 O O . ASP A 1 90 ? -7.915 4.990 -7.439 1.00 96.44 90 ASP A O 1
ATOM 696 N N . ALA A 1 91 ? -6.379 3.809 -6.317 1.00 97.06 91 ALA A N 1
ATOM 697 C CA . ALA A 1 91 ? -7.246 3.577 -5.171 1.00 97.06 91 ALA A CA 1
ATOM 698 C C . ALA A 1 91 ? -7.646 4.906 -4.504 1.00 97.06 91 ALA A C 1
ATOM 700 O O . ALA A 1 91 ? -6.836 5.823 -4.355 1.00 97.06 91 ALA A O 1
ATOM 701 N N . ALA A 1 92 ? -8.908 5.007 -4.087 1.00 95.56 92 ALA A N 1
ATOM 702 C CA . ALA A 1 92 ? -9.391 6.178 -3.373 1.00 95.56 92 ALA A CA 1
ATOM 703 C C . ALA A 1 92 ? -8.751 6.237 -1.979 1.00 95.56 92 ALA A C 1
ATOM 705 O O . ALA A 1 92 ? -8.875 5.303 -1.187 1.00 95.56 92 ALA A O 1
ATOM 706 N N . MET A 1 93 ? -8.067 7.341 -1.690 1.00 95.56 93 MET A N 1
ATOM 707 C CA . MET A 1 93 ? -7.430 7.582 -0.396 1.00 95.56 93 MET A CA 1
ATOM 708 C C . MET A 1 93 ? -8.329 8.443 0.486 1.00 95.56 93 MET A C 1
ATOM 710 O O . MET A 1 93 ? -9.070 9.305 0.007 1.00 95.56 93 MET A O 1
ATOM 714 N N . THR A 1 94 ? -8.202 8.262 1.795 1.00 95.94 94 THR A N 1
ATOM 715 C CA . THR A 1 94 ? -8.711 9.231 2.769 1.00 95.94 94 THR A CA 1
ATOM 716 C C . THR A 1 94 ? -7.888 10.526 2.721 1.00 95.94 94 THR A C 1
ATOM 718 O O . THR A 1 94 ? -6.856 10.623 2.052 1.00 95.94 94 THR A O 1
ATOM 721 N N . GLN A 1 95 ? -8.311 11.539 3.478 1.00 95.69 95 GLN A N 1
ATOM 722 C CA . GLN A 1 95 ? -7.510 12.754 3.668 1.00 95.69 95 GLN A CA 1
ATOM 723 C C . GLN A 1 95 ? -6.336 12.555 4.641 1.00 95.69 95 GLN A C 1
ATOM 725 O O . GLN A 1 95 ? -5.468 13.429 4.727 1.00 95.69 95 GLN A O 1
ATOM 730 N N . LEU A 1 96 ? -6.287 11.418 5.342 1.00 98.06 96 LEU A N 1
ATOM 731 C CA . LEU A 1 96 ? -5.317 11.130 6.390 1.00 98.06 96 LEU A CA 1
ATOM 732 C C . LEU A 1 96 ? -3.971 10.676 5.821 1.00 98.06 96 LEU A C 1
ATOM 734 O O . LEU A 1 96 ? -3.884 10.029 4.773 1.00 98.06 96 LEU A O 1
ATOM 738 N N . ARG A 1 97 ? -2.896 11.020 6.535 1.00 97.75 97 ARG A N 1
ATOM 739 C CA . ARG A 1 97 ? -1.523 10.647 6.181 1.00 97.75 97 ARG A CA 1
ATOM 740 C C . ARG A 1 97 ? -0.625 10.583 7.411 1.00 97.75 97 ARG A C 1
ATOM 742 O O . ARG A 1 97 ? -0.714 11.449 8.275 1.00 97.75 97 ARG A O 1
ATOM 749 N N . TYR A 1 98 ? 0.297 9.628 7.435 1.00 97.94 98 TYR A N 1
ATOM 750 C CA . TYR A 1 98 ? 1.382 9.598 8.418 1.00 97.94 98 TYR A CA 1
ATOM 751 C C . TYR A 1 98 ? 2.651 10.243 7.870 1.00 97.94 98 TYR A C 1
ATOM 753 O O . TYR A 1 98 ? 2.947 10.129 6.681 1.00 97.94 98 TYR A O 1
ATOM 761 N N . SER A 1 99 ? 3.439 10.873 8.739 1.00 96.38 99 SER A N 1
ATOM 762 C CA . SER A 1 99 ? 4.817 11.247 8.414 1.00 96.38 99 SER A CA 1
ATOM 763 C C . SER A 1 99 ? 5.750 10.069 8.694 1.00 96.38 99 SER A C 1
ATOM 765 O O . SER A 1 99 ? 5.654 9.436 9.743 1.00 96.38 99 SER A O 1
ATOM 767 N N . SER A 1 100 ? 6.660 9.767 7.769 1.00 95.88 100 SER A N 1
ATOM 768 C CA . SER A 1 100 ? 7.671 8.722 7.943 1.00 95.88 100 SER A CA 1
ATOM 769 C C . SER A 1 100 ? 9.010 9.154 7.348 1.00 95.88 100 SER A C 1
ATOM 771 O O . SER A 1 100 ? 9.063 10.035 6.488 1.00 95.88 100 SER A O 1
ATOM 773 N N . ALA A 1 101 ? 10.095 8.470 7.720 1.00 97.06 101 ALA A N 1
ATOM 774 C CA . ALA A 1 101 ? 11.417 8.679 7.116 1.00 97.06 101 ALA A CA 1
ATOM 775 C C . ALA A 1 101 ? 11.440 8.439 5.592 1.00 97.06 101 ALA A C 1
ATOM 777 O O . ALA A 1 101 ? 12.343 8.901 4.902 1.00 97.06 101 ALA A O 1
ATOM 778 N N . ARG A 1 102 ? 10.450 7.712 5.057 1.00 95.31 102 ARG A N 1
ATOM 779 C CA . ARG A 1 102 ? 10.311 7.428 3.625 1.00 95.31 102 ARG A CA 1
ATOM 780 C C . ARG A 1 102 ? 9.359 8.394 2.914 1.00 95.31 102 ARG A C 1
ATOM 782 O O . ARG A 1 102 ? 9.150 8.221 1.721 1.00 95.31 102 ARG A O 1
ATOM 789 N N . GLY A 1 103 ? 8.807 9.389 3.613 1.00 96.62 103 GLY A N 1
ATOM 790 C CA . GLY A 1 103 ? 7.815 10.340 3.103 1.00 96.62 103 GLY A CA 1
ATOM 791 C C . GLY A 1 103 ? 6.417 10.130 3.690 1.00 96.62 103 GLY A C 1
ATOM 792 O O . GLY A 1 103 ? 6.222 9.308 4.588 1.00 96.62 103 GLY A O 1
ATOM 793 N N . ALA A 1 104 ? 5.443 10.897 3.193 1.00 97.25 104 ALA A N 1
ATOM 794 C CA . ALA A 1 104 ? 4.058 10.818 3.650 1.00 97.25 104 ALA A CA 1
ATOM 795 C C . ALA A 1 104 ? 3.404 9.487 3.241 1.00 97.25 104 ALA A C 1
ATOM 797 O O . ALA A 1 104 ? 3.512 9.078 2.085 1.00 97.25 104 ALA A O 1
ATOM 798 N N . LEU A 1 105 ? 2.711 8.843 4.180 1.00 98.31 105 LEU A N 1
ATOM 799 C CA . LEU A 1 105 ? 1.999 7.585 3.970 1.00 98.31 105 LEU A CA 1
ATOM 800 C C . LEU A 1 105 ? 0.487 7.852 3.965 1.00 98.31 105 LEU A C 1
ATOM 802 O O . LEU A 1 105 ? -0.089 7.964 5.051 1.00 98.31 105 LEU A O 1
ATOM 806 N N . PRO A 1 106 ? -0.164 8.031 2.800 1.00 98.12 106 PRO A N 1
ATOM 807 C CA . PRO A 1 106 ? -1.613 8.199 2.745 1.00 98.12 106 PRO A CA 1
ATOM 808 C C . PRO A 1 106 ? -2.330 6.935 3.224 1.00 98.12 106 PRO A C 1
ATOM 810 O O . PRO A 1 106 ? -1.851 5.820 3.000 1.00 98.12 106 PRO A O 1
ATOM 813 N N . VAL A 1 107 ? -3.476 7.124 3.874 1.00 98.31 107 VAL A N 1
ATOM 814 C CA . VAL A 1 107 ? -4.294 6.035 4.421 1.00 98.31 107 VAL A CA 1
ATOM 815 C C . VAL A 1 107 ? -5.480 5.748 3.498 1.00 98.31 107 VAL A C 1
ATOM 817 O O . VAL A 1 107 ? -6.156 6.686 3.066 1.00 98.31 107 VAL A O 1
ATOM 820 N N . LEU A 1 108 ? -5.779 4.472 3.243 1.00 97.75 108 LEU A N 1
ATOM 821 C CA . LEU A 1 108 ? -7.043 4.030 2.639 1.00 97.75 108 LEU A CA 1
ATOM 822 C C . LEU A 1 108 ? -7.752 2.984 3.498 1.00 97.75 108 LEU A C 1
ATOM 824 O O . LEU A 1 108 ? -7.093 2.204 4.174 1.00 97.75 108 LEU A O 1
ATOM 828 N N . ALA A 1 109 ? -9.077 2.921 3.399 1.00 97.81 109 ALA A N 1
ATOM 829 C CA . ALA A 1 109 ? -9.877 1.817 3.923 1.00 97.81 109 ALA A CA 1
ATOM 830 C C . ALA A 1 109 ? -10.135 0.809 2.795 1.00 97.81 109 ALA A C 1
ATOM 832 O O . ALA A 1 109 ? -10.927 1.085 1.893 1.00 97.81 109 ALA A O 1
ATOM 833 N N . ALA A 1 110 ? -9.434 -0.327 2.793 1.00 98.00 110 ALA A N 1
ATOM 834 C CA . ALA A 1 110 ? -9.657 -1.386 1.808 1.00 98.00 110 ALA A CA 1
ATOM 835 C C . ALA A 1 110 ? -8.994 -2.705 2.212 1.00 98.00 110 ALA A C 1
ATOM 837 O O . ALA A 1 110 ? -7.936 -2.723 2.829 1.00 98.00 110 ALA A O 1
ATOM 838 N N . ARG A 1 111 ? -9.550 -3.820 1.725 1.00 97.94 111 ARG A N 1
ATOM 839 C CA . ARG A 1 111 ? -8.921 -5.152 1.802 1.00 97.94 111 ARG A CA 1
ATOM 840 C C . ARG A 1 111 ? -7.936 -5.430 0.665 1.00 97.94 111 ARG A C 1
ATOM 842 O O . ARG A 1 111 ? -7.241 -6.439 0.672 1.00 97.94 111 ARG A O 1
ATOM 849 N N . SER A 1 112 ? -7.878 -4.567 -0.347 1.00 98.12 112 SER A N 1
ATOM 850 C CA . SER A 1 112 ? -6.907 -4.702 -1.432 1.00 98.12 112 SER A CA 1
ATOM 851 C C . SER A 1 112 ? -6.663 -3.384 -2.150 1.00 98.12 112 SER A C 1
ATOM 853 O O . SER A 1 112 ? -7.553 -2.538 -2.210 1.00 98.12 112 SER A O 1
ATOM 855 N N . PHE A 1 113 ? -5.489 -3.249 -2.756 1.00 98.62 113 PHE A N 1
ATOM 856 C CA . PHE A 1 113 ? -5.193 -2.204 -3.733 1.00 98.62 113 PHE A CA 1
ATOM 857 C C . PHE A 1 113 ? -4.265 -2.754 -4.821 1.00 98.62 113 PHE A C 1
ATOM 859 O O . PHE A 1 113 ? -3.597 -3.774 -4.637 1.00 98.62 113 PHE A O 1
ATOM 866 N N . GLU A 1 114 ? -4.236 -2.089 -5.972 1.00 98.56 114 GLU A N 1
ATOM 867 C CA . GLU A 1 114 ? -3.395 -2.470 -7.110 1.00 98.56 114 GLU A CA 1
ATOM 868 C C . GLU A 1 114 ? -2.449 -1.329 -7.472 1.00 98.56 114 GLU A C 1
ATOM 870 O O . GLU A 1 114 ? -2.858 -0.165 -7.471 1.00 98.56 114 GLU A O 1
ATOM 875 N N . THR A 1 115 ? -1.200 -1.659 -7.796 1.00 98.69 115 THR A N 1
ATOM 876 C CA . THR A 1 115 ? -0.252 -0.739 -8.424 1.00 98.69 115 THR A CA 1
ATOM 877 C C . THR A 1 115 ? 0.027 -1.149 -9.866 1.00 98.69 115 THR A C 1
ATOM 879 O O . THR A 1 115 ? 0.050 -2.338 -10.192 1.00 98.69 115 THR A O 1
ATOM 882 N N . ARG A 1 116 ? 0.252 -0.161 -10.734 1.00 98.44 116 ARG A N 1
ATOM 883 C CA . ARG A 1 116 ? 0.612 -0.341 -12.145 1.00 98.44 116 ARG A CA 1
ATOM 884 C C . ARG A 1 116 ? 1.915 0.387 -12.427 1.00 98.44 116 ARG A C 1
ATOM 886 O O . ARG A 1 116 ? 1.972 1.616 -12.410 1.00 98.44 116 ARG A O 1
ATOM 893 N N . VAL A 1 117 ? 2.986 -0.378 -12.617 1.00 98.12 117 VAL A N 1
ATOM 894 C CA . VAL A 1 117 ? 4.343 0.154 -12.780 1.00 98.12 117 VAL A CA 1
ATOM 895 C C . VAL A 1 117 ? 4.808 -0.077 -14.217 1.00 98.12 117 VAL A C 1
ATOM 897 O O . VAL A 1 117 ? 4.971 -1.230 -14.613 1.00 98.12 117 VAL A O 1
ATOM 900 N N . PRO A 1 118 ? 5.080 0.980 -15.003 1.00 97.69 118 PRO A N 1
ATOM 901 C CA . PRO A 1 118 ? 5.564 0.827 -16.370 1.00 97.69 118 PRO A CA 1
ATOM 902 C C . PRO A 1 118 ? 6.903 0.081 -16.430 1.00 97.69 118 PRO A C 1
ATOM 904 O O . PRO A 1 118 ? 7.861 0.450 -15.744 1.00 97.69 118 PRO A O 1
ATOM 907 N N . PHE A 1 119 ? 6.995 -0.914 -17.306 1.00 97.19 119 PHE A N 1
ATOM 908 C CA . PHE A 1 119 ? 8.222 -1.626 -17.639 1.00 97.19 119 PHE A CA 1
ATOM 909 C C . PHE A 1 119 ? 8.739 -1.151 -18.998 1.00 97.19 119 PHE A C 1
ATOM 911 O O . PHE A 1 119 ? 8.064 -1.242 -20.016 1.00 97.19 119 PHE A O 1
ATOM 918 N N . ARG A 1 120 ? 9.969 -0.629 -19.022 1.00 95.50 120 ARG A N 1
ATOM 919 C CA . ARG A 1 120 ? 10.554 -0.000 -20.221 1.00 95.50 120 ARG A CA 1
ATOM 920 C C . ARG A 1 120 ? 11.458 -0.928 -21.033 1.00 95.50 120 ARG A C 1
ATOM 922 O O . ARG A 1 120 ? 12.161 -0.459 -21.923 1.00 95.50 120 ARG A O 1
ATOM 929 N N . GLY A 1 121 ? 11.449 -2.223 -20.728 1.00 93.00 121 GLY A N 1
ATOM 930 C CA . GLY A 1 121 ? 12.356 -3.183 -21.342 1.00 93.00 121 GLY A CA 1
ATOM 931 C C . GLY A 1 121 ? 13.776 -3.109 -20.784 1.00 93.00 121 GLY A C 1
ATOM 932 O O . GLY A 1 121 ? 14.135 -2.232 -19.996 1.00 93.00 121 GLY A O 1
ATOM 933 N N . VAL A 1 122 ? 14.590 -4.064 -21.218 1.00 95.75 122 VAL A N 1
ATOM 934 C CA . VAL A 1 122 ? 16.031 -4.116 -20.968 1.00 95.75 122 VAL A CA 1
ATOM 935 C C . VAL A 1 122 ? 16.741 -4.391 -22.286 1.00 95.75 122 VAL A C 1
ATOM 937 O O . VAL A 1 122 ? 16.198 -5.069 -23.158 1.00 95.75 122 VAL A O 1
ATOM 940 N N . LEU A 1 123 ? 17.954 -3.866 -22.435 1.00 94.81 123 LEU A N 1
ATOM 941 C CA . LEU A 1 123 ? 18.804 -4.163 -23.582 1.00 94.81 123 LEU A CA 1
ATOM 942 C C . LEU A 1 123 ? 19.905 -5.134 -23.141 1.00 94.81 123 LEU A C 1
ATOM 944 O O . LEU A 1 123 ? 20.566 -4.857 -22.139 1.00 94.81 123 LEU A O 1
ATOM 948 N N . PRO A 1 124 ? 20.141 -6.240 -23.870 1.00 94.56 124 PRO A N 1
ATOM 949 C CA . PRO A 1 124 ? 21.224 -7.167 -23.538 1.00 94.56 124 PRO A CA 1
ATOM 950 C C . PRO A 1 124 ? 22.611 -6.531 -23.731 1.00 94.56 124 PRO A C 1
ATOM 952 O O . PRO A 1 124 ? 23.575 -6.942 -23.094 1.00 94.56 124 PRO A O 1
ATOM 955 N N . ALA A 1 125 ? 22.706 -5.518 -24.594 1.00 93.00 125 ALA A N 1
ATOM 956 C CA . ALA A 1 125 ? 23.867 -4.660 -24.770 1.00 93.00 125 ALA A CA 1
ATOM 957 C C . ALA A 1 125 ? 23.407 -3.287 -25.272 1.00 93.00 125 ALA A C 1
ATOM 959 O O . ALA A 1 125 ? 22.351 -3.167 -25.900 1.00 93.00 125 ALA A O 1
ATOM 960 N N . LEU A 1 126 ? 24.210 -2.252 -25.025 1.00 92.12 126 LEU A N 1
ATOM 961 C CA . LEU A 1 126 ? 23.996 -0.962 -25.675 1.00 92.12 126 LEU A CA 1
ATOM 962 C C . LEU A 1 126 ? 24.130 -1.119 -27.202 1.00 92.12 126 LEU A C 1
ATOM 964 O O . LEU A 1 126 ? 24.925 -1.945 -27.662 1.00 92.12 126 LEU A O 1
ATOM 968 N N . PRO A 1 127 ? 23.372 -0.344 -27.998 1.00 90.44 127 PRO A N 1
ATOM 969 C CA . PRO A 1 127 ? 23.538 -0.346 -29.444 1.00 90.44 127 PRO A CA 1
ATOM 970 C C . PRO A 1 127 ? 24.955 0.095 -29.824 1.00 90.44 127 PRO A C 1
ATOM 972 O O . PRO A 1 127 ? 25.619 0.821 -29.080 1.00 90.44 127 PRO A O 1
ATOM 975 N N . LEU A 1 128 ? 25.409 -0.334 -31.005 1.00 90.31 128 LEU A N 1
ATOM 976 C CA . LEU A 1 128 ? 26.703 0.092 -31.531 1.00 90.31 128 LEU A CA 1
ATOM 977 C C . LEU A 1 128 ? 26.758 1.627 -31.644 1.00 90.31 128 LEU A C 1
ATOM 979 O O . LEU A 1 128 ? 25.746 2.246 -31.995 1.00 90.31 128 LEU A O 1
ATOM 983 N N . PRO A 1 129 ? 27.920 2.245 -31.360 1.00 87.44 129 PRO A N 1
ATOM 984 C CA . PRO A 1 129 ? 28.095 3.680 -31.537 1.00 87.44 129 PRO A CA 1
ATOM 985 C C . PRO A 1 129 ? 27.977 4.072 -33.019 1.00 87.44 129 PRO A C 1
ATOM 987 O O . PRO A 1 129 ? 27.960 3.224 -33.913 1.00 87.44 129 PRO A O 1
ATOM 990 N N . ALA A 1 130 ? 27.905 5.377 -33.288 1.00 91.88 130 ALA A N 1
ATOM 991 C CA . ALA A 1 130 ? 27.912 5.893 -34.655 1.00 91.88 130 ALA A CA 1
ATOM 992 C C . ALA A 1 130 ? 29.176 5.441 -35.416 1.00 91.88 130 ALA A C 1
ATOM 994 O O . ALA A 1 130 ? 30.254 5.348 -34.822 1.00 91.88 130 ALA A O 1
ATOM 995 N N . ARG A 1 131 ? 29.035 5.174 -36.725 1.00 90.50 131 ARG A N 1
ATOM 996 C CA . ARG A 1 131 ? 30.057 4.508 -37.559 1.00 90.50 131 ARG A CA 1
ATOM 997 C C . ARG A 1 131 ? 31.407 5.221 -37.571 1.00 90.50 131 ARG A C 1
ATOM 999 O O . ARG A 1 131 ? 32.433 4.570 -37.746 1.00 90.50 131 ARG A O 1
ATOM 1006 N N . GLU A 1 132 ? 31.439 6.538 -37.382 1.00 93.44 132 GLU A N 1
ATOM 1007 C CA . GLU A 1 132 ? 32.689 7.298 -37.281 1.00 93.44 132 GLU A CA 1
ATOM 1008 C C . GLU A 1 132 ? 33.594 6.841 -36.118 1.00 93.44 132 GLU A C 1
ATOM 1010 O O . GLU A 1 132 ? 34.808 7.030 -36.181 1.00 93.44 132 GLU A O 1
ATOM 1015 N N . HIS A 1 133 ? 33.041 6.174 -35.100 1.00 91.25 133 HIS A N 1
ATOM 1016 C CA . HIS A 1 133 ? 33.785 5.648 -33.953 1.00 91.25 133 HIS A CA 1
ATOM 1017 C C . HIS A 1 133 ? 34.249 4.190 -34.130 1.00 91.25 133 HIS A C 1
ATOM 1019 O O . HIS A 1 133 ? 34.941 3.663 -33.256 1.00 91.25 133 HIS A O 1
ATOM 1025 N N . ASP A 1 134 ? 33.924 3.523 -35.247 1.00 92.00 134 ASP A N 1
ATOM 1026 C CA . ASP A 1 134 ? 34.215 2.094 -35.459 1.00 92.00 134 ASP A CA 1
ATOM 1027 C C . ASP A 1 134 ? 35.712 1.772 -35.348 1.00 92.00 134 ASP A C 1
ATOM 1029 O O . ASP A 1 134 ? 36.105 0.770 -34.743 1.00 92.00 134 ASP A O 1
ATOM 1033 N N . ALA A 1 135 ? 36.568 2.616 -35.932 1.00 91.06 135 ALA A N 1
ATOM 1034 C CA . ALA A 1 135 ? 38.015 2.412 -35.911 1.00 91.06 135 ALA A CA 1
ATOM 1035 C C . ALA A 1 135 ? 38.575 2.485 -34.482 1.00 91.06 135 ALA A C 1
ATOM 1037 O O . ALA A 1 135 ? 39.412 1.665 -34.1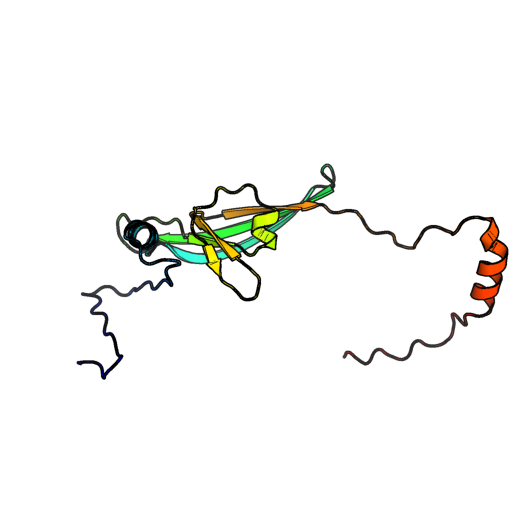01 1.00 91.06 135 ALA A O 1
ATOM 1038 N N . GLN A 1 136 ? 38.072 3.428 -33.685 1.00 90.69 136 GLN A N 1
ATOM 1039 C CA . GLN A 1 136 ? 38.469 3.615 -32.296 1.00 90.69 136 GLN A CA 1
ATOM 1040 C C . GLN A 1 136 ? 37.959 2.471 -31.409 1.00 90.69 136 GLN A C 1
ATOM 1042 O O . GLN A 1 136 ? 38.733 1.912 -30.635 1.00 90.69 136 GLN A O 1
ATOM 1047 N N . LEU A 1 137 ? 36.702 2.044 -31.588 1.00 90.12 137 LEU A N 1
ATOM 1048 C CA . LEU A 1 137 ? 36.135 0.892 -30.882 1.00 90.12 137 LEU A CA 1
ATOM 1049 C C . LEU A 1 137 ? 36.945 -0.386 -31.141 1.00 90.12 137 LEU A C 1
ATOM 1051 O O . LEU A 1 137 ? 37.260 -1.116 -30.205 1.00 90.12 137 LEU A O 1
ATOM 1055 N N . ARG A 1 138 ? 37.342 -0.648 -32.394 1.00 89.75 138 ARG A N 1
ATOM 1056 C CA . ARG A 1 138 ? 38.191 -1.806 -32.735 1.00 89.75 138 ARG A CA 1
ATOM 1057 C C . ARG A 1 138 ? 39.567 -1.747 -32.083 1.00 89.75 138 ARG A C 1
ATOM 1059 O O . ARG A 1 138 ? 40.133 -2.798 -31.801 1.00 89.75 138 ARG A O 1
ATOM 1066 N N . THR A 1 139 ? 40.116 -0.553 -31.874 1.00 92.44 139 THR A N 1
ATOM 1067 C CA . THR A 1 139 ? 41.365 -0.385 -31.122 1.00 92.44 139 THR A CA 1
ATOM 1068 C C . THR A 1 139 ? 41.163 -0.751 -29.660 1.00 92.44 139 THR A C 1
ATOM 1070 O O . THR A 1 139 ? 41.866 -1.637 -29.188 1.00 92.44 139 THR A O 1
ATOM 1073 N N . PHE A 1 140 ? 40.143 -0.203 -28.994 1.00 90.06 140 PHE A N 1
ATOM 1074 C CA . PHE A 1 140 ? 39.848 -0.550 -27.600 1.00 90.06 140 PHE A CA 1
ATOM 1075 C C . PHE A 1 140 ? 39.581 -2.044 -27.406 1.00 90.06 140 PHE A C 1
ATOM 1077 O O . PHE A 1 140 ? 40.124 -2.651 -26.492 1.00 90.06 140 PHE A O 1
ATOM 1084 N N . LEU A 1 141 ? 38.817 -2.680 -28.299 1.00 88.06 141 LEU A N 1
ATOM 1085 C CA . LEU A 1 141 ? 38.542 -4.119 -28.211 1.00 88.06 141 LEU A CA 1
ATOM 1086 C C . LEU A 1 141 ? 39.805 -4.991 -28.304 1.00 88.06 141 LEU A C 1
ATOM 1088 O O . LEU A 1 141 ? 39.813 -6.081 -27.746 1.00 88.06 141 LEU A O 1
ATOM 1092 N N . ARG A 1 142 ? 40.864 -4.534 -28.989 1.00 88.12 142 ARG A N 1
ATOM 1093 C CA . ARG A 1 142 ? 42.157 -5.244 -29.034 1.00 88.12 142 ARG A CA 1
ATOM 1094 C C . ARG A 1 142 ? 42.989 -5.054 -27.766 1.00 88.12 142 ARG A C 1
ATOM 1096 O O . ARG A 1 142 ? 43.854 -5.877 -27.496 1.00 88.12 142 ARG A O 1
ATOM 1103 N N . GLU A 1 143 ? 42.761 -3.970 -27.032 1.00 86.44 143 GLU A N 1
ATOM 1104 C CA . GLU A 1 143 ? 43.462 -3.658 -25.780 1.00 86.44 143 GLU A CA 1
ATOM 1105 C C . GLU A 1 143 ? 42.851 -4.395 -24.579 1.00 86.44 143 GLU A C 1
ATOM 1107 O O . GLU A 1 143 ? 43.536 -4.625 -23.582 1.00 86.44 143 GLU A O 1
ATOM 1112 N N . VAL A 1 144 ? 41.581 -4.805 -24.670 1.00 84.88 144 VAL A N 1
ATOM 1113 C CA . VAL A 1 144 ? 40.930 -5.608 -23.630 1.00 84.88 144 VAL A CA 1
ATOM 1114 C C . VAL A 1 144 ? 41.359 -7.071 -23.740 1.00 84.88 144 VAL A C 1
ATOM 1116 O O . VAL A 1 144 ? 41.048 -7.758 -24.711 1.00 84.88 144 VAL A O 1
ATOM 1119 N N . ASN A 1 145 ? 42.015 -7.580 -22.696 1.00 78.25 145 ASN A N 1
ATOM 1120 C CA . ASN A 1 145 ? 42.240 -9.012 -22.530 1.00 78.25 145 ASN A CA 1
ATOM 1121 C C . ASN A 1 145 ? 40.956 -9.688 -22.018 1.00 78.25 145 ASN A C 1
ATOM 1123 O O . ASN A 1 145 ? 40.708 -9.718 -20.814 1.00 78.25 145 ASN A O 1
ATOM 1127 N N . LEU A 1 146 ? 40.142 -10.218 -22.933 1.00 70.75 146 LEU A N 1
ATOM 1128 C CA . LEU A 1 146 ? 38.894 -10.922 -22.602 1.00 70.75 146 LEU A CA 1
ATOM 1129 C C . LEU A 1 146 ? 39.120 -12.259 -21.875 1.00 70.75 146 LEU A C 1
ATOM 1131 O O . LEU A 1 146 ? 38.194 -12.764 -21.247 1.00 70.75 146 LEU A O 1
ATOM 1135 N N . ASP A 1 147 ? 40.341 -12.793 -21.923 1.00 74.81 147 ASP A N 1
ATOM 1136 C CA . ASP A 1 147 ? 40.724 -14.052 -21.278 1.00 74.81 147 ASP A CA 1
ATOM 1137 C C . ASP A 1 147 ? 41.330 -13.834 -19.881 1.00 74.81 147 ASP A C 1
ATOM 1139 O O . ASP A 1 147 ? 41.705 -14.790 -19.196 1.00 74.81 147 ASP A O 1
ATOM 1143 N N . ALA A 1 148 ? 41.453 -12.577 -19.435 1.00 76.12 148 ALA A N 1
ATOM 1144 C CA . ALA A 1 148 ? 41.905 -12.278 -18.087 1.00 76.12 148 ALA A CA 1
ATOM 1145 C C . ALA A 1 148 ? 40.879 -12.818 -17.072 1.00 76.12 148 ALA A C 1
ATOM 1147 O O . ALA A 1 148 ? 39.695 -12.477 -17.159 1.00 76.12 148 ALA A O 1
ATOM 1148 N N . PRO A 1 149 ? 41.297 -13.636 -16.088 1.00 73.00 149 PRO A N 1
ATOM 1149 C CA . PRO A 1 149 ? 40.378 -14.146 -15.086 1.00 73.00 149 PRO A CA 1
ATOM 1150 C C . PRO A 1 149 ? 39.800 -12.980 -14.283 1.00 73.00 149 PRO A C 1
ATOM 1152 O O . PRO A 1 149 ? 40.541 -12.180 -13.705 1.00 73.00 149 PRO A O 1
ATOM 1155 N N . TYR A 1 150 ? 38.471 -12.893 -14.229 1.00 70.44 150 TYR A N 1
ATOM 1156 C CA . TYR A 1 150 ? 37.804 -11.986 -13.305 1.00 70.44 150 TYR A CA 1
ATOM 1157 C C . TYR A 1 150 ? 38.148 -12.451 -11.880 1.00 70.44 150 TYR A C 1
ATOM 1159 O O . TYR A 1 150 ? 37.933 -13.630 -11.575 1.00 70.44 150 TYR A O 1
ATOM 1167 N N . PRO A 1 151 ? 38.718 -11.597 -11.009 1.00 73.38 151 PRO A N 1
ATOM 1168 C CA . PRO A 1 151 ? 38.974 -11.990 -9.630 1.00 73.38 151 PRO A CA 1
ATOM 1169 C C . PRO A 1 151 ? 37.652 -12.439 -9.005 1.00 73.38 151 PRO A C 1
ATOM 1171 O O . PRO A 1 151 ? 36.623 -11.793 -9.207 1.00 73.38 151 PRO A O 1
ATOM 1174 N N . ALA A 1 152 ? 37.668 -13.566 -8.290 1.00 71.50 152 ALA A N 1
ATOM 1175 C CA . ALA A 1 152 ? 36.456 -14.107 -7.686 1.00 71.50 152 ALA A CA 1
ATOM 1176 C C . ALA A 1 152 ? 35.765 -13.010 -6.849 1.00 71.50 152 ALA A C 1
ATOM 1178 O O . ALA A 1 152 ? 36.437 -12.381 -6.022 1.00 71.50 152 ALA A O 1
ATOM 1179 N N . PRO A 1 153 ? 34.467 -12.724 -7.067 1.00 71.88 153 PRO A N 1
ATOM 1180 C CA . PRO A 1 153 ? 33.784 -11.693 -6.300 1.00 71.88 153 PRO A CA 1
ATOM 1181 C C . PRO A 1 153 ? 33.792 -12.072 -4.815 1.00 71.88 153 PRO A C 1
ATOM 1183 O O . PRO A 1 153 ? 33.500 -13.206 -4.450 1.00 71.88 153 PRO A O 1
ATOM 1186 N N . SER A 1 154 ? 34.126 -11.114 -3.950 1.00 71.12 154 SER A N 1
ATOM 1187 C CA . SER A 1 154 ? 34.275 -11.321 -2.501 1.00 71.12 154 SER A CA 1
ATOM 1188 C C . SER A 1 154 ? 32.954 -11.368 -1.728 1.00 71.12 154 SER A C 1
ATOM 1190 O O . SER A 1 154 ? 32.969 -11.402 -0.502 1.00 71.12 154 SER A O 1
ATOM 1192 N N . TYR A 1 155 ? 31.816 -11.312 -2.415 1.00 70.00 155 TYR A N 1
ATOM 1193 C CA . TYR A 1 155 ? 30.506 -11.468 -1.793 1.00 70.00 155 TYR A CA 1
ATOM 1194 C C . TYR A 1 155 ? 30.114 -12.945 -1.894 1.00 70.00 155 TYR A C 1
ATOM 1196 O O . TYR A 1 155 ? 29.451 -13.351 -2.848 1.00 70.00 155 TYR A O 1
ATOM 1204 N N . ALA A 1 156 ? 30.618 -13.731 -0.940 1.00 57.03 156 ALA A N 1
ATOM 1205 C CA . ALA A 1 156 ? 30.107 -15.054 -0.591 1.00 57.03 156 ALA A CA 1
ATOM 1206 C C . ALA A 1 156 ? 29.151 -14.928 0.601 1.00 57.03 156 ALA A C 1
ATOM 1208 O O . ALA A 1 156 ? 29.429 -14.071 1.474 1.00 57.03 156 ALA A O 1
#

pLDDT: mean 92.28, std 8.92, range [57.03, 98.69]

Organism: NCBI:txid83428

InterPro domains:
  IPR005200 Endo-1,3(4)-beta-glucanase [PS52008] (1-156)

Sequence (156 aa):
RDGGPGEHLADLGGADHLSVAVLPDNTDATLALFTEHAYAHVESTRVRWLYDEAQGEVRVRYEVETEAVEDGASDVPLLALMPHHARFTDAAMTQLRYSSARGALPVLAARSFETRVPFRGVLPALPLPAREHDAQLRTFLREVNLDAPYPAPSYA

Secondary structure (DSSP, 8-state):
-PPPTT------TT---------SS--HHHHHHHHHTTTEEEEEEEEEEEEETTTTEEEEEEEEEEEE-STT---PPEEEPPHHHHHT--PPP-S-EE--TT--EEEEE-SEEEEEEE-----SSPPPPPGGGHHHHHHHHHHS-TTSPPPPPS--

Radius of gyration: 26.69 Å; chains: 1; bounding box: 65×30×78 Å